Protein AF-K1TG26-F1 (afdb_monomer)

Nearest PDB structures (foldseek):
  6bm6-assembly1_A  TM=6.615E-01  e=9.488E-05  Escherichia coli K-12
  1k7y-assembly1_A  TM=6.451E-01  e=1.709E-04  Escherichia coli
  8sse-assembly1_F  TM=7.273E-01  e=9.997E-04  Thermus thermophilus HB8
  8sse-assembly1_E  TM=7.266E-01  e=1.480E-03  Thermus thermophilus HB8
  8ssd-assembly1_C  TM=7.198E-01  e=1.923E-03  Thermus thermophilus HB8

Radius of gyration: 16.74 Å; Cα contacts (8 Å, |Δi|>4): 208; chains: 1; bounding box: 38×41×44 Å

pLDDT: mean 89.56, std 10.54, range [43.06, 98.19]

Sequence (152 aa):
SAAAHLKNCDRIVLMCATLGQGVDVLLRHLQVSDMASAVIVDSLAGAAIEQVCNRAETEIFEKVHSSSRTWRYSPGYGDLPLDIQFDLLTLLQAQKRIGLTVMNSNMMVPAKSVTAFIGLSEGEVDRSTRGCESCNMKDRCKFRKSGGHCGN

Mean predicted aligned error: 6.37 Å

Foldseek 3Di:
DVCLQQVQFPDKDKDKDAPACVLVVVLVVCVVVPVVVSVVSVVVLLVVQVVVVVVVVVVVPVPDDFPDKEDWDFAPFAPHHLVCVQVSCVVVVVCVPPVWHADPVSQIPVNSMTITMMGGHNDDDDRPDDDLVPGPCNVPDPQVVVVHDDRD

InterPro domains:
  IPR004223 Vitamin B12-dependent methionine synthase, activation domain [PF02965] (10-118)
  IPR037010 Vitamin B12-dependent methionine synthase, activation domain superfamily [SSF56507] (4-119)

Structure (mmCIF, N/CA/C/O backbone):
data_AF-K1TG26-F1
#
_entry.id   AF-K1TG26-F1
#
loop_
_atom_site.group_PDB
_atom_site.id
_atom_site.type_symbol
_atom_site.label_atom_id
_atom_site.label_alt_id
_atom_site.label_comp_id
_atom_site.label_asym_id
_atom_site.label_entity_id
_atom_site.label_seq_id
_atom_site.pdbx_PDB_ins_code
_atom_site.Cartn_x
_atom_site.Cartn_y
_atom_site.Cartn_z
_atom_site.occupancy
_atom_site.B_iso_or_equiv
_atom_site.auth_seq_id
_atom_site.auth_comp_id
_atom_site.auth_asym_id
_atom_site.auth_atom_id
_atom_site.pdbx_PDB_model_num
ATOM 1 N N . SER A 1 1 ? 0.659 12.001 -14.331 1.00 79.00 1 SER A N 1
ATOM 2 C CA . SER A 1 1 ? -0.289 10.923 -14.655 1.00 79.00 1 SER A CA 1
ATOM 3 C C . SER A 1 1 ? 0.345 9.577 -14.368 1.00 79.00 1 SER A C 1
ATOM 5 O O . SER A 1 1 ? 1.571 9.517 -14.326 1.00 79.00 1 SER A O 1
ATOM 7 N N . ALA A 1 2 ? -0.441 8.508 -14.226 1.00 84.62 2 ALA A N 1
ATOM 8 C CA . ALA A 1 2 ? 0.079 7.139 -14.145 1.00 84.62 2 ALA A CA 1
ATOM 9 C C . ALA A 1 2 ? 0.940 6.783 -15.375 1.00 84.62 2 ALA A C 1
ATOM 11 O O . ALA A 1 2 ? 2.010 6.199 -15.237 1.00 84.62 2 ALA A O 1
ATOM 12 N N . ALA A 1 3 ? 0.538 7.234 -16.570 1.00 86.12 3 ALA A N 1
ATOM 13 C CA . ALA A 1 3 ? 1.315 7.049 -17.797 1.00 86.12 3 ALA A CA 1
ATOM 14 C C . ALA A 1 3 ? 2.679 7.766 -17.764 1.00 86.12 3 ALA A C 1
ATOM 16 O O . ALA A 1 3 ? 3.685 7.192 -18.164 1.00 86.12 3 ALA A O 1
ATOM 17 N N . ALA A 1 4 ? 2.734 9.007 -17.262 1.00 86.62 4 ALA A N 1
ATOM 18 C CA . ALA A 1 4 ? 4.002 9.721 -17.097 1.00 86.62 4 ALA A CA 1
ATOM 19 C C . ALA A 1 4 ? 4.884 9.079 -16.016 1.00 86.62 4 ALA A C 1
ATOM 21 O O . ALA A 1 4 ? 6.096 9.021 -16.180 1.00 86.62 4 ALA A O 1
ATOM 22 N N . HIS A 1 5 ? 4.271 8.568 -14.943 1.00 86.81 5 HIS A N 1
ATOM 23 C CA . HIS A 1 5 ? 4.967 7.863 -13.865 1.00 86.81 5 HIS A CA 1
ATOM 24 C C . HIS A 1 5 ? 5.651 6.583 -14.352 1.00 86.81 5 HIS A C 1
ATOM 26 O O . HIS A 1 5 ? 6.747 6.269 -13.911 1.00 86.81 5 HIS A O 1
ATOM 32 N N . LEU A 1 6 ? 5.032 5.871 -15.296 1.00 89.75 6 LEU A N 1
ATOM 33 C CA . LEU A 1 6 ? 5.587 4.663 -15.914 1.00 89.75 6 LEU A CA 1
ATOM 34 C C . LEU A 1 6 ? 6.400 4.943 -17.185 1.00 89.75 6 LEU A C 1
ATOM 36 O O . LEU A 1 6 ? 6.777 4.012 -17.900 1.00 89.75 6 LEU A O 1
ATOM 40 N N . LYS A 1 7 ? 6.691 6.211 -17.493 1.00 90.44 7 LYS A N 1
ATOM 41 C CA . LYS A 1 7 ? 7.509 6.557 -18.655 1.00 90.44 7 LYS A CA 1
ATOM 42 C C . LYS A 1 7 ? 8.894 5.923 -18.505 1.00 90.44 7 LYS A C 1
ATOM 44 O O . LYS A 1 7 ? 9.524 6.035 -17.459 1.00 90.44 7 LYS A O 1
ATOM 49 N N . ASN A 1 8 ? 9.363 5.274 -19.570 1.00 90.31 8 ASN A N 1
ATOM 50 C CA . ASN A 1 8 ? 10.625 4.525 -19.618 1.00 90.31 8 ASN A CA 1
ATOM 51 C C . ASN A 1 8 ? 10.690 3.299 -18.687 1.00 90.31 8 ASN A C 1
ATOM 53 O O . ASN A 1 8 ? 11.771 2.736 -18.524 1.00 90.31 8 ASN A O 1
ATOM 57 N N . CYS A 1 9 ? 9.572 2.867 -18.097 1.00 92.56 9 CYS A N 1
ATOM 58 C CA . CYS A 1 9 ? 9.507 1.600 -17.373 1.00 92.56 9 CYS A CA 1
ATOM 59 C C . CYS A 1 9 ? 9.158 0.459 -18.339 1.00 92.56 9 CYS A C 1
ATOM 61 O O . CYS A 1 9 ? 8.234 0.590 -19.140 1.00 92.56 9 CYS A O 1
ATOM 63 N N . ASP A 1 10 ? 9.877 -0.659 -18.259 1.00 92.56 10 ASP A N 1
ATOM 64 C CA . ASP A 1 10 ? 9.645 -1.864 -19.068 1.00 92.56 10 ASP A CA 1
ATOM 65 C C . ASP A 1 10 ? 8.874 -2.945 -18.298 1.00 92.56 10 ASP A C 1
ATOM 67 O O . ASP A 1 10 ? 8.228 -3.808 -18.895 1.00 92.56 10 ASP A O 1
ATOM 71 N N . ARG A 1 11 ? 8.912 -2.891 -16.962 1.00 94.31 11 ARG A N 1
ATOM 72 C CA . ARG A 1 11 ? 8.210 -3.820 -16.070 1.00 94.31 11 ARG A CA 1
ATOM 73 C C . ARG A 1 11 ? 7.523 -3.071 -14.936 1.00 94.31 11 ARG A C 1
ATOM 75 O O . ARG A 1 11 ? 7.891 -1.948 -14.594 1.00 94.31 11 ARG A O 1
ATOM 82 N N . ILE A 1 12 ? 6.534 -3.717 -14.324 1.00 94.69 12 ILE A N 1
ATOM 83 C CA . ILE A 1 12 ? 5.885 -3.222 -13.109 1.00 94.69 12 ILE A CA 1
ATOM 84 C C . ILE A 1 12 ? 5.851 -4.303 -12.034 1.00 94.69 12 ILE A C 1
ATOM 86 O O . ILE A 1 12 ? 5.656 -5.485 -12.316 1.00 94.69 12 ILE A O 1
ATOM 90 N N . VAL A 1 13 ? 5.994 -3.874 -10.788 1.00 96.00 13 VAL A N 1
ATOM 91 C CA . VAL A 1 13 ? 5.674 -4.660 -9.598 1.00 96.00 13 VAL A CA 1
ATOM 92 C C . VAL A 1 13 ? 4.320 -4.197 -9.099 1.00 96.00 13 VAL A C 1
ATOM 94 O O . VAL A 1 13 ? 4.123 -3.002 -8.896 1.00 96.00 13 VAL A O 1
ATOM 97 N N . LEU A 1 14 ? 3.413 -5.138 -8.856 1.00 96.44 14 LEU A N 1
ATOM 98 C CA . LEU A 1 14 ? 2.168 -4.890 -8.136 1.00 96.44 14 LEU A CA 1
ATOM 99 C C . LEU A 1 14 ? 2.332 -5.322 -6.680 1.00 96.44 14 LEU A C 1
ATOM 101 O O . LEU A 1 14 ? 2.890 -6.384 -6.405 1.00 96.44 14 LEU A O 1
ATOM 105 N N . MET A 1 15 ? 1.815 -4.525 -5.750 1.00 96.50 15 MET A N 1
ATOM 106 C CA . MET A 1 15 ? 1.785 -4.876 -4.336 1.00 96.50 15 MET A CA 1
ATOM 107 C C . MET A 1 15 ? 0.481 -4.445 -3.674 1.00 96.50 15 MET A C 1
ATOM 109 O O . MET A 1 15 ? -0.149 -3.454 -4.049 1.00 96.50 15 MET A O 1
ATOM 113 N N . CYS A 1 16 ? 0.102 -5.186 -2.640 1.00 97.38 16 CYS A N 1
ATOM 114 C CA . CYS A 1 16 ? -0.954 -4.791 -1.727 1.00 97.38 16 CYS A CA 1
ATOM 115 C C . CYS A 1 16 ? -0.608 -5.236 -0.305 1.00 97.38 16 CYS A C 1
ATOM 117 O O . CYS A 1 16 ? 0.103 -6.224 -0.113 1.00 97.38 16 CYS A O 1
ATOM 119 N N . ALA A 1 17 ? -1.086 -4.486 0.679 1.00 97.81 17 ALA A N 1
ATOM 120 C CA . ALA A 1 17 ? -0.853 -4.748 2.090 1.00 97.81 17 ALA A CA 1
ATOM 121 C C . ALA A 1 17 ? -2.084 -4.352 2.906 1.00 97.81 17 ALA A C 1
ATOM 123 O O . ALA A 1 17 ? -2.816 -3.436 2.534 1.00 97.81 17 ALA A O 1
ATOM 124 N N . THR A 1 18 ? -2.290 -5.023 4.035 1.00 98.06 18 THR A N 1
ATOM 125 C CA . THR A 1 18 ? -3.339 -4.694 5.001 1.00 98.06 18 THR A CA 1
ATOM 126 C C . THR A 1 18 ? -2.849 -4.974 6.416 1.00 98.06 18 THR A C 1
ATOM 128 O O . THR A 1 18 ? -2.081 -5.913 6.627 1.00 98.06 18 THR A O 1
ATOM 131 N N . LEU A 1 19 ? -3.303 -4.183 7.391 1.00 97.88 19 LEU A N 1
ATOM 132 C CA . LEU A 1 19 ? -3.131 -4.508 8.813 1.00 97.88 19 LEU A CA 1
ATOM 133 C C . LEU A 1 19 ? -4.151 -5.543 9.314 1.00 97.88 19 LEU A C 1
ATOM 135 O O . LEU A 1 19 ? -4.082 -5.974 10.464 1.00 97.88 19 LEU A O 1
ATOM 139 N N . GLY A 1 20 ? -5.085 -5.959 8.456 1.00 96.75 20 GLY A N 1
ATOM 140 C CA . GLY A 1 20 ? -6.105 -6.938 8.796 1.00 96.75 20 GLY A CA 1
ATOM 141 C C . GLY A 1 20 ? -7.323 -6.326 9.491 1.00 96.75 20 GLY A C 1
ATOM 142 O O . GLY A 1 20 ? -7.316 -5.194 9.973 1.00 96.75 20 GLY A O 1
ATOM 143 N N . GLN A 1 21 ? -8.393 -7.119 9.568 1.00 96.31 21 GLN A N 1
ATOM 144 C CA . GLN A 1 21 ? -9.691 -6.684 10.096 1.00 96.31 21 GLN A CA 1
ATOM 145 C C . GLN A 1 21 ? -9.668 -6.359 11.600 1.00 96.31 21 GLN A C 1
ATOM 147 O O . GLN A 1 21 ? -10.537 -5.643 12.091 1.00 96.31 21 GLN A O 1
ATOM 152 N N . GLY A 1 22 ? -8.668 -6.850 12.341 1.00 97.06 22 GLY A N 1
ATOM 153 C CA . GLY A 1 22 ? -8.532 -6.580 13.775 1.00 97.06 22 GLY A CA 1
ATOM 154 C C . GLY A 1 22 ? -8.413 -5.088 14.098 1.00 97.06 22 GLY A C 1
ATOM 155 O O . GLY A 1 22 ? -8.966 -4.639 15.100 1.00 97.06 22 GLY A O 1
ATOM 156 N N . VAL A 1 23 ? -7.766 -4.307 13.224 1.00 96.81 23 VAL A N 1
ATOM 157 C CA . VAL A 1 23 ? -7.663 -2.849 13.391 1.00 96.81 23 VAL A CA 1
ATOM 158 C C . VAL A 1 23 ? -9.027 -2.179 13.233 1.00 96.81 23 VAL A C 1
ATOM 160 O O . VAL A 1 23 ? -9.385 -1.333 14.048 1.00 96.81 23 VAL A O 1
ATOM 163 N N . ASP A 1 24 ? -9.823 -2.603 12.251 1.00 96.31 24 ASP A N 1
ATOM 164 C CA . ASP A 1 24 ? -11.165 -2.060 12.019 1.00 96.31 24 ASP A CA 1
ATOM 165 C C . ASP A 1 24 ? -12.096 -2.349 13.213 1.00 96.31 24 ASP A C 1
ATOM 167 O O . ASP A 1 24 ? -12.854 -1.480 13.650 1.00 96.31 24 ASP A O 1
ATOM 171 N N . VAL A 1 25 ? -12.010 -3.559 13.783 1.00 97.62 25 VAL A N 1
ATOM 172 C CA . VAL A 1 25 ? -12.769 -3.951 14.984 1.00 97.62 25 VAL A CA 1
ATOM 173 C C . VAL A 1 25 ? -12.363 -3.105 16.192 1.00 97.62 25 VAL A C 1
ATOM 175 O O . VAL A 1 25 ? -13.234 -2.585 16.893 1.00 97.62 25 VAL A O 1
ATOM 178 N N . LEU A 1 26 ? -11.057 -2.932 16.417 1.00 97.69 26 LEU A N 1
ATOM 179 C CA . LEU A 1 26 ? -10.531 -2.105 17.504 1.00 97.69 26 LEU A CA 1
ATOM 180 C C . LEU A 1 26 ? -10.995 -0.650 17.375 1.00 97.69 26 LEU A C 1
ATOM 182 O O . LEU A 1 26 ? -11.490 -0.073 18.342 1.00 97.69 26 LEU A O 1
ATOM 186 N N . LEU A 1 27 ? -10.882 -0.067 16.180 1.00 97.19 27 LEU A N 1
ATOM 187 C CA . LEU A 1 27 ? -11.310 1.306 15.924 1.00 97.19 27 LEU A CA 1
ATOM 188 C C . LEU A 1 27 ? -12.803 1.488 16.170 1.00 97.19 27 LEU A C 1
ATOM 190 O O . LEU A 1 27 ? -13.192 2.451 16.824 1.00 97.19 27 LEU A O 1
ATOM 194 N N . ARG A 1 28 ? -13.638 0.545 15.724 1.00 97.12 28 ARG A N 1
ATOM 195 C CA . ARG A 1 28 ? -15.085 0.604 15.960 1.00 97.12 28 ARG A CA 1
ATOM 196 C C . ARG A 1 28 ? -15.432 0.565 17.447 1.00 97.12 28 ARG A C 1
ATOM 198 O O . ARG A 1 28 ? -16.345 1.267 17.872 1.00 97.12 28 ARG A O 1
ATOM 205 N N . HIS A 1 29 ? -14.719 -0.240 18.233 1.00 98.12 29 HIS A N 1
ATOM 206 C CA . HIS A 1 29 ? -14.892 -0.264 19.684 1.00 98.12 29 HIS A CA 1
ATOM 207 C C . HIS A 1 29 ? -14.502 1.084 20.307 1.00 98.12 29 HIS A C 1
ATOM 209 O O . HIS A 1 29 ? -15.293 1.684 21.034 1.00 98.12 29 HIS A O 1
ATOM 215 N N . LEU A 1 30 ? -13.3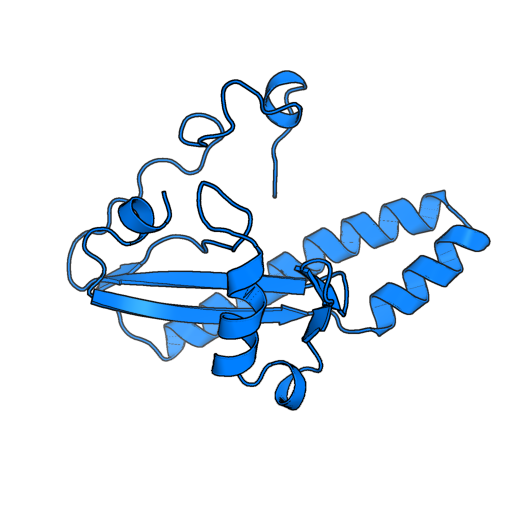12 1.596 19.971 1.00 98.19 30 LEU A N 1
ATOM 216 C CA . LEU A 1 30 ? -12.809 2.864 20.501 1.00 98.19 30 LEU A CA 1
ATOM 217 C C . LEU A 1 30 ? -13.691 4.049 20.108 1.00 98.19 30 LEU A C 1
ATOM 219 O O . LEU A 1 30 ? -13.935 4.913 20.933 1.00 98.19 30 LEU A O 1
ATOM 223 N N . GLN A 1 31 ? -14.252 4.077 18.902 1.00 97.44 31 GLN A N 1
ATOM 224 C CA . GLN A 1 31 ? -15.169 5.144 18.484 1.00 97.44 31 GLN A CA 1
ATOM 225 C C . GLN A 1 31 ? -16.397 5.281 19.395 1.00 97.44 31 GLN A C 1
ATOM 227 O O . GLN A 1 31 ? -16.969 6.365 19.478 1.00 97.44 31 GLN A O 1
ATOM 232 N N . VAL A 1 32 ? -16.806 4.205 20.074 1.00 97.69 32 VAL A N 1
ATOM 233 C CA . VAL A 1 32 ? -17.919 4.230 21.032 1.00 97.69 32 VAL A CA 1
ATOM 234 C C . VAL A 1 32 ? -17.424 4.492 22.454 1.00 97.69 32 VAL A C 1
ATOM 236 O O . VAL A 1 32 ? -18.063 5.244 23.186 1.00 97.69 32 VAL A O 1
ATOM 239 N N . SER A 1 33 ? -16.308 3.880 22.858 1.00 97.62 33 SER A N 1
ATOM 240 C CA . SER A 1 33 ? -15.828 3.940 24.244 1.00 97.62 33 SER A CA 1
ATOM 241 C C . SER A 1 33 ? -14.941 5.151 24.554 1.00 97.62 33 SER A C 1
ATOM 243 O O . SER A 1 33 ? -15.001 5.683 25.656 1.00 97.62 33 SER A O 1
ATOM 245 N N . ASP A 1 34 ? -14.088 5.554 23.611 1.00 97.69 34 ASP A N 1
ATOM 246 C CA . ASP A 1 34 ? -13.116 6.643 23.736 1.00 97.69 34 ASP A CA 1
ATOM 247 C C . ASP A 1 34 ? -12.703 7.174 22.349 1.00 97.69 34 ASP A C 1
ATOM 249 O O . ASP A 1 34 ? -11.793 6.660 21.684 1.00 97.69 34 ASP A O 1
ATOM 253 N N . MET A 1 35 ? -13.360 8.257 21.929 1.00 96.81 35 MET A N 1
ATOM 254 C CA . MET A 1 35 ? -13.104 8.888 20.635 1.00 96.81 35 MET A CA 1
ATOM 255 C C . MET A 1 35 ? -11.671 9.429 20.504 1.00 96.81 35 MET A C 1
ATOM 257 O O . MET A 1 35 ? -11.115 9.412 19.406 1.00 96.81 35 MET A O 1
ATOM 261 N N . ALA A 1 36 ? -11.048 9.891 21.593 1.00 98.12 36 ALA A N 1
ATOM 262 C CA . ALA A 1 36 ? -9.684 10.416 21.535 1.00 98.12 36 ALA A CA 1
ATOM 263 C C . ALA A 1 36 ? -8.693 9.286 21.231 1.00 98.12 36 ALA A C 1
ATOM 265 O O . ALA A 1 36 ? -7.858 9.408 20.331 1.00 98.12 36 ALA A O 1
ATOM 266 N N . SER A 1 37 ? -8.854 8.148 21.906 1.00 97.88 37 SER A N 1
ATOM 267 C CA . SER A 1 37 ? -8.073 6.944 21.624 1.00 97.88 37 SER A CA 1
ATOM 268 C C . SER A 1 37 ? -8.333 6.402 20.218 1.00 97.88 37 SER A C 1
ATOM 270 O O . SER A 1 37 ? -7.386 5.981 19.556 1.00 97.88 37 SER A O 1
ATOM 272 N N . ALA A 1 38 ? -9.570 6.466 19.710 1.00 97.75 38 ALA A N 1
ATOM 273 C CA . ALA A 1 38 ? -9.876 6.072 18.333 1.00 97.75 38 ALA A CA 1
ATOM 274 C C . ALA A 1 38 ? -9.055 6.871 17.308 1.00 97.75 38 ALA A C 1
ATOM 276 O O . ALA A 1 38 ? -8.448 6.284 16.415 1.00 97.75 38 ALA A O 1
ATOM 277 N N . VAL A 1 39 ? -8.976 8.196 17.465 1.00 97.50 39 VAL A N 1
ATOM 278 C CA . VAL A 1 39 ? -8.188 9.071 16.579 1.00 97.50 39 VAL A CA 1
ATOM 279 C C . VAL A 1 39 ? -6.691 8.756 16.661 1.00 97.50 39 VAL A C 1
ATOM 281 O O . VAL A 1 39 ? -6.011 8.682 15.633 1.00 97.50 39 VAL A O 1
ATOM 284 N N . ILE A 1 40 ? -6.171 8.538 17.872 1.00 97.94 40 ILE A N 1
ATOM 285 C CA . ILE A 1 40 ? -4.757 8.199 18.083 1.00 97.94 40 ILE A CA 1
ATOM 286 C C . ILE A 1 40 ? -4.428 6.859 17.415 1.00 97.94 40 ILE A C 1
ATOM 288 O O . ILE A 1 40 ? -3.475 6.772 16.641 1.00 97.94 40 ILE A O 1
ATOM 292 N N . VAL A 1 41 ? -5.232 5.824 17.660 1.00 97.75 41 VAL A N 1
ATOM 293 C CA . VAL A 1 41 ? -5.029 4.488 17.082 1.00 97.75 41 VAL A CA 1
ATOM 294 C C . VAL A 1 41 ? -5.172 4.511 15.564 1.00 97.75 41 VAL A C 1
ATOM 296 O O . VAL A 1 41 ? -4.384 3.865 14.879 1.00 97.75 41 VAL A O 1
ATOM 299 N N . ASP A 1 42 ? -6.109 5.285 15.016 1.00 97.25 42 ASP A N 1
ATOM 300 C CA . ASP A 1 42 ? -6.286 5.407 13.566 1.00 97.25 42 ASP A CA 1
ATOM 301 C C . ASP A 1 42 ? -5.048 6.012 12.886 1.00 97.25 42 ASP A C 1
ATOM 303 O O . ASP A 1 42 ? -4.612 5.549 11.822 1.00 97.25 42 ASP A O 1
ATOM 307 N N . SER A 1 43 ? -4.444 6.999 13.552 1.00 96.12 43 SER A N 1
ATOM 308 C CA . SER A 1 43 ? -3.204 7.650 13.126 1.00 96.12 43 SER A CA 1
ATOM 309 C C . SER A 1 43 ? -2.017 6.684 13.195 1.00 96.12 43 SER A C 1
ATOM 311 O O . SER A 1 43 ? -1.248 6.568 12.239 1.00 96.12 43 SER A O 1
ATOM 313 N N . LEU A 1 44 ? -1.899 5.928 14.292 1.00 97.50 44 LEU A N 1
ATOM 314 C CA . LEU A 1 44 ? -0.870 4.897 14.453 1.00 97.50 44 LEU A CA 1
ATOM 315 C C . LEU A 1 44 ? -1.021 3.775 13.423 1.00 97.50 44 LEU A C 1
ATOM 317 O O . LEU A 1 44 ? -0.026 3.327 12.859 1.00 97.50 44 LEU A O 1
ATOM 321 N N . ALA A 1 45 ? -2.250 3.355 13.123 1.00 97.44 45 ALA A N 1
ATOM 322 C CA . ALA A 1 45 ? -2.524 2.375 12.082 1.00 97.44 45 ALA A CA 1
ATOM 323 C C . ALA A 1 45 ? -2.112 2.893 10.694 1.00 97.44 45 ALA A C 1
ATOM 325 O O . ALA A 1 45 ? -1.561 2.138 9.896 1.00 97.44 45 ALA A O 1
ATOM 326 N N . GLY A 1 46 ? -2.308 4.188 10.421 1.00 95.50 46 GLY A N 1
ATOM 327 C CA . GLY A 1 46 ? -1.784 4.839 9.216 1.00 95.50 46 GLY A CA 1
ATOM 328 C C . GLY A 1 46 ? -0.256 4.764 9.120 1.00 95.50 46 GLY A C 1
ATOM 329 O O . GLY A 1 46 ? 0.286 4.406 8.079 1.00 95.50 46 GLY A O 1
ATOM 330 N N . ALA A 1 47 ? 0.459 5.018 10.216 1.00 96.38 47 ALA A N 1
ATOM 331 C CA . ALA A 1 47 ? 1.916 4.874 10.239 1.00 96.38 47 ALA A CA 1
ATOM 332 C C . ALA A 1 47 ? 2.372 3.406 10.118 1.00 96.38 47 ALA A C 1
ATOM 334 O O . ALA A 1 47 ? 3.370 3.110 9.459 1.00 96.38 47 ALA A O 1
ATOM 335 N N . ALA A 1 48 ? 1.645 2.476 10.736 1.00 97.81 48 ALA A N 1
ATOM 336 C CA . ALA A 1 48 ? 1.987 1.059 10.735 1.00 97.81 48 ALA A CA 1
ATOM 337 C C . ALA A 1 48 ? 1.839 0.424 9.343 1.00 97.81 48 ALA A C 1
ATOM 339 O O . ALA A 1 48 ? 2.715 -0.342 8.937 1.00 97.81 48 ALA A O 1
ATOM 340 N N . ILE A 1 49 ? 0.790 0.759 8.580 1.00 97.44 49 ILE A N 1
ATOM 341 C CA . ILE A 1 49 ? 0.627 0.214 7.222 1.00 97.44 49 ILE A CA 1
ATOM 342 C C . ILE A 1 49 ? 1.752 0.673 6.283 1.00 97.44 49 ILE A C 1
ATOM 344 O O . ILE A 1 49 ? 2.216 -0.114 5.459 1.00 97.44 49 ILE A O 1
ATOM 348 N N . GLU A 1 50 ? 2.276 1.889 6.455 1.00 94.19 50 GLU A N 1
ATOM 349 C CA . GLU A 1 50 ? 3.430 2.360 5.680 1.00 94.19 50 GLU A CA 1
ATOM 350 C C . GLU A 1 50 ? 4.708 1.582 6.001 1.00 94.19 50 GLU A C 1
ATOM 352 O O . GLU A 1 50 ? 5.481 1.259 5.098 1.00 94.19 50 GLU A O 1
ATOM 357 N N . GLN A 1 51 ? 4.923 1.208 7.266 1.00 97.12 51 GLN A N 1
ATOM 358 C CA . GLN A 1 51 ? 6.049 0.346 7.636 1.00 97.12 51 GLN A CA 1
ATOM 359 C C . GLN A 1 51 ? 5.929 -1.040 6.996 1.00 97.12 51 GLN A C 1
ATOM 361 O O . GLN A 1 51 ? 6.927 -1.576 6.512 1.00 97.12 51 GLN A O 1
ATOM 366 N N . VAL A 1 52 ? 4.717 -1.603 6.938 1.00 97.81 52 VAL A N 1
ATOM 367 C CA . VAL A 1 52 ? 4.460 -2.860 6.218 1.00 97.81 52 VAL A CA 1
ATOM 368 C C . VAL A 1 52 ? 4.761 -2.698 4.729 1.00 97.81 52 VAL A C 1
ATOM 370 O O . VAL A 1 52 ? 5.445 -3.543 4.158 1.00 97.81 52 VAL A O 1
ATOM 373 N N . CYS A 1 53 ? 4.330 -1.597 4.107 1.00 97.19 53 CYS A N 1
ATOM 374 C CA . CYS A 1 53 ? 4.616 -1.327 2.697 1.00 97.19 53 CYS A CA 1
ATOM 375 C C . CYS A 1 53 ? 6.118 -1.184 2.427 1.00 97.19 53 CYS A C 1
ATOM 377 O O . CYS A 1 53 ? 6.616 -1.745 1.458 1.00 97.19 53 CYS A O 1
ATOM 379 N N . ASN A 1 54 ? 6.852 -0.485 3.296 1.00 96.62 54 ASN A N 1
ATOM 380 C CA . ASN A 1 54 ? 8.303 -0.337 3.172 1.00 96.62 54 ASN A CA 1
ATOM 381 C C . ASN A 1 54 ? 9.026 -1.681 3.309 1.00 96.62 54 ASN A C 1
ATOM 383 O O . ASN A 1 54 ? 9.942 -1.959 2.542 1.00 96.62 54 ASN A O 1
ATOM 387 N N . ARG A 1 55 ? 8.597 -2.536 4.245 1.00 97.44 55 ARG A N 1
ATOM 388 C CA . ARG A 1 55 ? 9.148 -3.890 4.396 1.00 97.44 55 ARG A CA 1
ATOM 389 C C . ARG A 1 55 ? 8.859 -4.763 3.179 1.00 97.44 55 ARG A C 1
ATOM 391 O O . ARG A 1 55 ? 9.778 -5.387 2.664 1.00 97.44 55 ARG A O 1
ATOM 398 N N . ALA A 1 56 ? 7.618 -4.761 2.696 1.00 96.25 56 ALA A N 1
ATOM 399 C CA . ALA A 1 56 ? 7.236 -5.497 1.495 1.00 96.25 56 ALA A CA 1
ATOM 400 C C . ALA A 1 56 ? 8.038 -5.027 0.272 1.00 96.25 56 ALA A C 1
ATOM 402 O O . ALA A 1 56 ? 8.507 -5.851 -0.505 1.00 96.25 56 ALA A O 1
ATOM 403 N N . GLU A 1 57 ? 8.247 -3.716 0.126 1.00 95.19 57 GLU A N 1
ATOM 404 C CA . GLU A 1 57 ? 9.099 -3.158 -0.923 1.00 95.19 57 GLU A CA 1
ATOM 405 C C . GLU A 1 57 ? 10.533 -3.704 -0.826 1.00 95.19 57 GLU A C 1
ATOM 407 O O . GLU A 1 57 ? 11.063 -4.192 -1.823 1.00 95.19 57 GLU A O 1
ATOM 412 N N . THR A 1 58 ? 11.143 -3.695 0.364 1.00 95.25 58 THR A N 1
ATOM 413 C CA . THR A 1 58 ? 12.474 -4.284 0.586 1.00 95.25 58 THR A CA 1
ATOM 414 C C . THR A 1 58 ? 12.515 -5.759 0.180 1.00 95.25 58 THR A C 1
ATOM 416 O O . THR A 1 58 ? 13.344 -6.134 -0.644 1.00 95.25 58 THR A O 1
ATOM 419 N N . GLU A 1 59 ? 11.582 -6.579 0.671 1.00 96.12 59 GLU A N 1
ATOM 420 C CA . GLU A 1 59 ? 11.529 -8.021 0.379 1.00 96.12 59 GLU A CA 1
ATOM 421 C C . GLU A 1 59 ? 11.312 -8.330 -1.113 1.00 96.12 59 GLU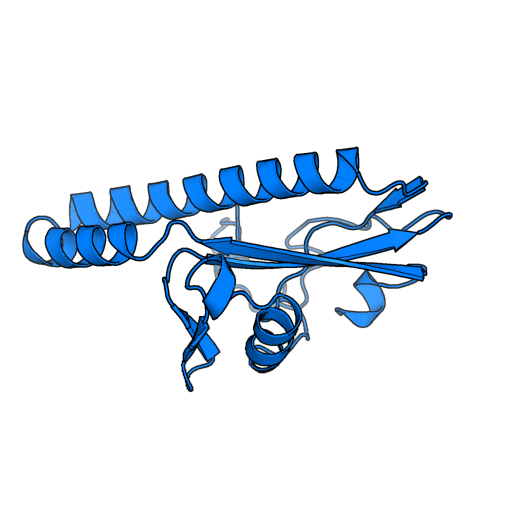 A C 1
ATOM 423 O O . GLU A 1 59 ? 11.811 -9.335 -1.629 1.00 96.12 59 GLU A O 1
ATOM 428 N N . ILE A 1 60 ? 10.555 -7.487 -1.823 1.00 95.12 60 ILE A N 1
ATOM 429 C CA . ILE A 1 60 ? 10.366 -7.609 -3.272 1.00 95.12 60 ILE A CA 1
ATOM 430 C C . ILE A 1 60 ? 11.688 -7.347 -3.991 1.00 95.12 60 ILE A C 1
ATOM 432 O O . ILE A 1 60 ? 12.080 -8.125 -4.860 1.00 95.12 60 ILE A O 1
ATOM 436 N N . PHE A 1 61 ? 12.389 -6.273 -3.634 1.00 94.06 61 PHE A N 1
ATOM 437 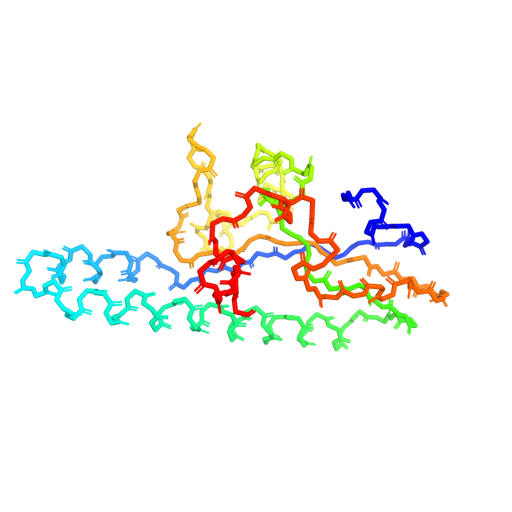C CA . PHE A 1 61 ? 13.604 -5.852 -4.333 1.00 94.06 61 PHE A CA 1
ATOM 438 C C . PHE A 1 61 ? 14.869 -6.608 -3.926 1.00 94.06 61 PHE A C 1
ATOM 440 O O . PHE A 1 61 ? 15.877 -6.514 -4.618 1.00 94.06 61 PHE A O 1
ATOM 447 N N . GLU A 1 62 ? 14.804 -7.430 -2.882 1.00 95.06 62 GLU A N 1
ATOM 448 C CA . GLU A 1 62 ? 15.784 -8.496 -2.650 1.00 95.06 62 GLU A CA 1
ATOM 449 C C . GLU A 1 62 ? 15.693 -9.609 -3.707 1.00 95.06 62 GLU A C 1
ATOM 451 O O . GLU A 1 62 ? 16.678 -10.293 -3.974 1.00 95.06 62 GLU A O 1
ATOM 456 N N . LYS A 1 63 ? 14.515 -9.800 -4.317 1.00 94.06 63 LYS A N 1
ATOM 457 C CA . LYS A 1 63 ? 14.226 -10.898 -5.258 1.00 94.06 63 LYS A CA 1
ATOM 458 C C . LYS A 1 63 ? 14.089 -10.437 -6.707 1.00 94.06 63 LYS A C 1
ATOM 460 O O . LYS A 1 63 ? 14.181 -11.252 -7.621 1.00 94.06 63 LYS A O 1
ATOM 465 N N . VAL A 1 64 ? 13.825 -9.151 -6.919 1.00 92.69 64 VAL A N 1
ATOM 466 C CA . VAL A 1 64 ? 13.607 -8.549 -8.235 1.00 92.69 64 VAL A CA 1
ATOM 467 C C . VAL A 1 64 ? 14.735 -7.571 -8.528 1.00 92.69 64 VAL A C 1
ATOM 469 O O . VAL A 1 64 ? 14.850 -6.532 -7.882 1.00 92.69 64 VAL A O 1
ATOM 472 N N . HIS A 1 65 ? 15.546 -7.889 -9.535 1.00 87.19 65 HIS A N 1
ATOM 473 C CA . HIS A 1 65 ? 16.603 -7.003 -10.009 1.00 87.19 65 HIS A CA 1
ATOM 474 C C . HIS A 1 65 ? 16.055 -5.949 -10.984 1.00 87.19 65 HIS A C 1
ATOM 476 O O . HIS A 1 65 ? 15.277 -6.252 -11.894 1.00 87.19 65 HIS A O 1
ATOM 482 N N . SER A 1 66 ? 16.488 -4.705 -10.790 1.00 87.50 66 SER A N 1
ATOM 483 C CA . SER A 1 66 ? 16.252 -3.584 -11.701 1.00 87.50 66 SER A CA 1
ATOM 484 C C . SER A 1 66 ? 17.328 -2.526 -11.491 1.00 87.50 66 SER A C 1
ATOM 486 O O . SER A 1 66 ? 17.641 -2.207 -10.340 1.00 87.50 66 SER A O 1
ATOM 488 N N . SER A 1 67 ? 17.833 -1.939 -12.573 1.00 86.50 67 SER A N 1
ATOM 489 C CA . SER A 1 67 ? 18.797 -0.834 -12.500 1.00 86.50 67 SER A CA 1
ATOM 490 C C . SER A 1 67 ? 18.186 0.421 -11.867 1.00 86.50 67 SER A C 1
ATOM 492 O O . SER A 1 67 ? 18.848 1.140 -11.116 1.00 86.50 67 SER A O 1
ATOM 494 N N . SER A 1 68 ? 16.894 0.668 -12.103 1.00 89.81 68 SER A N 1
ATOM 495 C CA . SER A 1 68 ? 16.166 1.757 -11.462 1.00 89.81 68 SER A CA 1
ATOM 496 C C . SER A 1 68 ? 14.683 1.437 -11.240 1.00 89.81 68 SER A C 1
ATOM 498 O O . SER A 1 68 ? 14.112 0.530 -11.851 1.00 89.81 68 SER A O 1
ATOM 500 N N . ARG A 1 69 ? 14.060 2.178 -10.313 1.00 91.56 69 ARG A N 1
ATOM 501 C CA . ARG A 1 69 ? 12.642 2.039 -9.960 1.00 91.56 69 ARG A CA 1
ATOM 502 C C . ARG A 1 69 ? 11.995 3.372 -9.609 1.00 91.56 69 ARG A C 1
ATOM 504 O O . ARG A 1 69 ? 12.661 4.273 -9.085 1.00 91.56 69 ARG A O 1
ATOM 511 N N . THR A 1 70 ? 10.696 3.472 -9.864 1.00 91.38 70 THR A N 1
ATOM 512 C CA . THR A 1 70 ? 9.863 4.605 -9.449 1.00 91.38 70 THR A CA 1
ATOM 513 C C . THR A 1 70 ? 9.500 4.507 -7.962 1.00 91.38 70 THR A C 1
ATOM 515 O O . THR A 1 70 ? 9.794 3.523 -7.287 1.00 91.38 70 THR A O 1
ATOM 518 N N . TRP A 1 71 ? 8.794 5.510 -7.439 1.00 88.69 71 TRP A N 1
ATOM 519 C CA . TRP A 1 71 ? 8.083 5.392 -6.162 1.00 88.69 71 TRP A CA 1
ATOM 520 C C . TRP A 1 71 ? 6.753 4.620 -6.329 1.00 88.69 71 TRP A C 1
ATOM 522 O O . TRP A 1 71 ? 6.304 4.397 -7.458 1.00 88.69 71 TRP A O 1
ATOM 532 N N . ARG A 1 72 ? 6.143 4.202 -5.207 1.00 91.69 72 ARG A N 1
ATOM 533 C CA . ARG A 1 72 ? 4.838 3.513 -5.152 1.00 91.69 72 ARG A CA 1
ATOM 534 C C . ARG A 1 72 ? 3.702 4.415 -5.628 1.00 91.69 72 ARG A C 1
ATOM 536 O O . ARG A 1 72 ? 3.392 5.391 -4.955 1.00 91.69 72 ARG A O 1
ATOM 543 N N . TYR A 1 73 ? 3.049 4.063 -6.727 1.00 90.69 73 TYR A N 1
ATOM 544 C CA . TYR A 1 73 ? 1.879 4.778 -7.230 1.00 90.69 73 TYR A CA 1
ATOM 545 C C . TYR A 1 73 ? 0.609 3.981 -6.950 1.00 90.69 73 TYR A C 1
ATOM 547 O O . TYR A 1 73 ? 0.544 2.790 -7.250 1.00 90.69 73 TYR A O 1
ATOM 555 N N . SER A 1 74 ? -0.403 4.633 -6.386 1.00 90.62 74 SER A N 1
ATOM 556 C CA . SER A 1 74 ? -1.644 3.988 -5.949 1.00 90.62 74 SER A CA 1
ATOM 557 C C . SER A 1 74 ? -2.855 4.523 -6.715 1.00 90.62 74 SER A C 1
ATOM 559 O O . SER A 1 74 ? -2.893 5.715 -7.033 1.00 90.62 74 SER A O 1
ATOM 561 N N . PRO A 1 75 ? -3.871 3.688 -6.993 1.00 90.00 75 PRO A N 1
ATOM 562 C CA . PRO A 1 75 ? -5.164 4.159 -7.490 1.00 90.00 75 PRO A CA 1
ATOM 563 C C . PRO A 1 75 ? -5.775 5.250 -6.607 1.00 90.00 75 PRO A C 1
ATOM 565 O O . PRO A 1 75 ? -5.626 5.228 -5.386 1.00 90.00 75 PRO A O 1
ATOM 568 N N . GLY A 1 76 ? -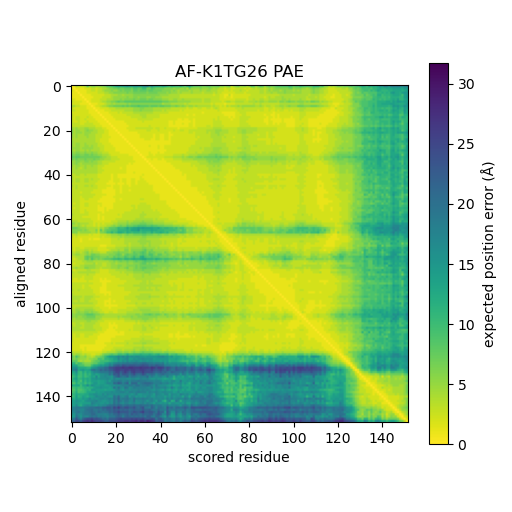6.457 6.216 -7.226 1.00 83.25 76 GLY A N 1
ATOM 569 C CA . GLY A 1 76 ? -6.991 7.395 -6.536 1.00 83.25 76 GLY A CA 1
ATOM 570 C C . GLY A 1 76 ? -6.011 8.561 -6.410 1.00 83.25 76 GLY A C 1
ATOM 571 O O . GLY A 1 76 ? -6.432 9.668 -6.073 1.00 83.25 76 GLY A O 1
ATOM 572 N N . TYR A 1 77 ? -4.730 8.353 -6.730 1.00 77.44 77 TYR A N 1
ATOM 573 C CA . TYR A 1 77 ? -3.768 9.435 -6.913 1.00 77.44 77 TYR A CA 1
ATOM 574 C C . TYR A 1 77 ? -3.676 9.847 -8.382 1.00 77.44 77 TYR A C 1
ATOM 576 O O . TYR A 1 77 ? -3.706 9.023 -9.296 1.00 77.44 77 TYR A O 1
ATOM 584 N N . GLY A 1 78 ? -3.505 11.150 -8.609 1.00 78.69 78 GLY A N 1
ATOM 585 C CA . GLY A 1 78 ? -3.323 11.682 -9.950 1.00 78.69 78 GLY A CA 1
ATOM 586 C C . GLY A 1 78 ? -4.565 11.520 -10.822 1.00 78.69 78 GLY A C 1
ATOM 587 O O . GLY A 1 78 ? -5.631 12.035 -10.492 1.00 78.69 78 GLY A O 1
ATOM 588 N N . ASP A 1 79 ? -4.385 10.870 -11.966 1.00 81.81 79 ASP A N 1
ATOM 589 C CA . ASP A 1 79 ? -5.419 10.561 -12.957 1.00 81.81 79 ASP A CA 1
ATOM 590 C C . ASP A 1 79 ? -5.788 9.071 -12.982 1.00 81.81 79 ASP A C 1
ATOM 592 O O . ASP A 1 79 ? -6.540 8.648 -13.856 1.00 81.81 79 ASP A O 1
ATOM 596 N N . LEU A 1 80 ? -5.266 8.274 -12.042 1.00 84.19 80 LEU A N 1
ATOM 597 C CA . LEU A 1 80 ? -5.559 6.850 -11.983 1.00 84.19 80 LEU A CA 1
ATOM 598 C C . LEU A 1 80 ? -6.897 6.612 -11.268 1.00 84.19 80 LEU A C 1
ATOM 600 O O . LEU A 1 80 ? -7.000 6.923 -10.073 1.00 84.19 80 LEU A O 1
ATOM 604 N N . PRO A 1 81 ? -7.917 6.063 -11.951 1.00 87.31 81 PRO A N 1
ATOM 605 C CA . PRO A 1 81 ? -9.226 5.901 -11.343 1.00 87.31 81 PRO A CA 1
ATOM 606 C C . PRO A 1 81 ? -9.214 4.814 -10.257 1.00 87.31 81 PRO A C 1
ATOM 608 O O . PRO A 1 81 ? -8.372 3.920 -10.245 1.00 87.31 81 PRO A O 1
ATOM 611 N N . LEU A 1 82 ? -10.122 4.939 -9.285 1.00 87.75 82 LEU A N 1
ATOM 612 C CA . LEU A 1 82 ? -10.176 4.061 -8.107 1.00 87.75 82 LEU A CA 1
ATOM 613 C C . LEU A 1 82 ? -10.701 2.651 -8.416 1.00 87.75 82 LEU A C 1
ATOM 615 O O . LEU A 1 82 ? -10.432 1.738 -7.637 1.00 87.75 82 LEU A O 1
ATOM 619 N N . ASP A 1 83 ? -11.448 2.488 -9.507 1.00 89.31 83 ASP A N 1
ATOM 620 C CA . ASP A 1 83 ? -12.066 1.227 -9.941 1.00 89.31 83 ASP A CA 1
ATOM 621 C C . ASP A 1 83 ? -11.031 0.149 -10.302 1.00 89.31 83 ASP A C 1
ATOM 623 O O . ASP A 1 83 ? -11.233 -1.026 -9.995 1.00 89.31 83 ASP A O 1
ATOM 627 N N . ILE A 1 84 ? -9.865 0.552 -10.818 1.00 91.62 84 ILE A N 1
ATOM 628 C CA . ILE A 1 84 ? -8.763 -0.354 -11.162 1.00 91.62 84 ILE A CA 1
ATOM 629 C C . ILE A 1 84 ? -8.242 -1.148 -9.954 1.00 91.62 84 ILE A C 1
ATOM 631 O O . ILE A 1 84 ? -7.592 -2.178 -10.123 1.00 91.62 84 ILE A O 1
ATOM 635 N N . GLN A 1 85 ? -8.523 -0.713 -8.717 1.00 92.81 85 GLN A N 1
ATOM 636 C CA . GLN A 1 85 ? -8.140 -1.469 -7.519 1.00 92.81 85 GLN A CA 1
ATOM 637 C C . GLN A 1 85 ? -8.700 -2.890 -7.528 1.00 92.81 85 GLN A C 1
ATOM 639 O O . GLN A 1 85 ? -8.013 -3.802 -7.069 1.00 92.81 85 GLN A O 1
ATOM 644 N N . PHE A 1 86 ? -9.916 -3.089 -8.044 1.00 93.50 86 PHE A N 1
ATOM 645 C CA . PHE A 1 86 ? -10.516 -4.418 -8.117 1.00 93.50 86 PHE A CA 1
ATOM 646 C C . PHE A 1 86 ? -9.672 -5.361 -8.984 1.00 93.50 86 PHE A C 1
ATOM 648 O O . PHE A 1 86 ? -9.346 -6.474 -8.560 1.00 93.50 86 PHE A O 1
ATOM 655 N N . ASP A 1 87 ? -9.242 -4.888 -10.153 1.00 94.19 87 ASP A N 1
ATOM 656 C CA . ASP A 1 87 ? -8.408 -5.662 -11.072 1.00 94.19 87 ASP A CA 1
ATOM 657 C C . ASP A 1 87 ? -7.030 -5.945 -10.467 1.00 94.19 87 ASP A C 1
ATOM 659 O O . ASP A 1 87 ? -6.558 -7.083 -10.501 1.00 94.19 87 ASP A O 1
ATOM 663 N N . LEU A 1 88 ? -6.407 -4.949 -9.823 1.00 95.06 88 LEU A N 1
ATOM 664 C CA . LEU A 1 88 ? -5.114 -5.123 -9.151 1.00 95.06 88 LEU A CA 1
ATOM 665 C C . LEU A 1 88 ? -5.175 -6.183 -8.042 1.00 95.06 88 LEU A C 1
ATOM 667 O O . LEU A 1 88 ? -4.314 -7.063 -7.972 1.00 95.06 88 LEU A O 1
ATOM 671 N N . LEU A 1 89 ? -6.194 -6.128 -7.181 1.00 96.75 89 LEU A N 1
ATOM 672 C CA . LEU A 1 89 ? -6.369 -7.107 -6.106 1.00 96.75 89 LEU A CA 1
ATOM 673 C C . LEU A 1 89 ? -6.700 -8.502 -6.644 1.00 96.75 89 LEU A C 1
ATOM 675 O O . LEU A 1 89 ? -6.255 -9.499 -6.069 1.00 96.75 89 LEU A O 1
ATOM 679 N N . THR A 1 90 ? -7.434 -8.578 -7.754 1.00 96.19 90 THR A N 1
ATOM 680 C CA . THR A 1 90 ? -7.745 -9.838 -8.434 1.00 96.19 90 THR A CA 1
ATOM 681 C C . THR A 1 90 ? -6.480 -10.482 -8.998 1.00 96.19 90 THR A C 1
ATOM 683 O O . THR A 1 90 ? -6.226 -11.657 -8.725 1.00 96.19 90 THR A O 1
ATOM 686 N N . LEU A 1 91 ? -5.635 -9.711 -9.695 1.00 96.75 91 LEU A N 1
ATOM 687 C CA . LEU A 1 91 ? -4.340 -10.173 -10.212 1.00 96.75 91 LEU A CA 1
ATOM 688 C C . LEU A 1 91 ? -3.419 -10.680 -9.093 1.00 96.75 91 LEU A C 1
ATOM 690 O O . LEU A 1 91 ? -2.757 -11.706 -9.243 1.00 96.75 91 LEU A O 1
ATOM 694 N N . LEU A 1 92 ? -3.414 -9.997 -7.946 1.00 96.81 92 LEU A N 1
ATOM 695 C CA . LEU A 1 92 ? -2.637 -10.388 -6.766 1.00 96.81 92 LEU A CA 1
ATOM 696 C C . LEU A 1 92 ? -3.259 -11.549 -5.971 1.00 96.81 92 LEU A C 1
ATOM 698 O O . LEU A 1 92 ? -2.635 -12.061 -5.039 1.00 96.81 92 LEU A O 1
ATOM 702 N N . GLN A 1 93 ? -4.482 -11.972 -6.310 1.00 97.62 93 GLN A N 1
ATOM 703 C CA . GLN A 1 93 ? -5.288 -12.909 -5.520 1.00 97.62 93 GLN A CA 1
ATOM 704 C C . GLN A 1 93 ? -5.399 -12.480 -4.045 1.00 97.62 93 GLN A C 1
ATOM 706 O O . GLN A 1 93 ? -5.364 -13.313 -3.131 1.00 97.62 93 GLN A O 1
ATOM 711 N N . ALA A 1 94 ? -5.499 -11.172 -3.805 1.00 97.62 94 ALA A N 1
ATOM 712 C CA . ALA A 1 94 ? -5.335 -10.569 -2.487 1.00 97.62 94 ALA A CA 1
ATOM 713 C C . ALA A 1 94 ? -6.379 -11.064 -1.477 1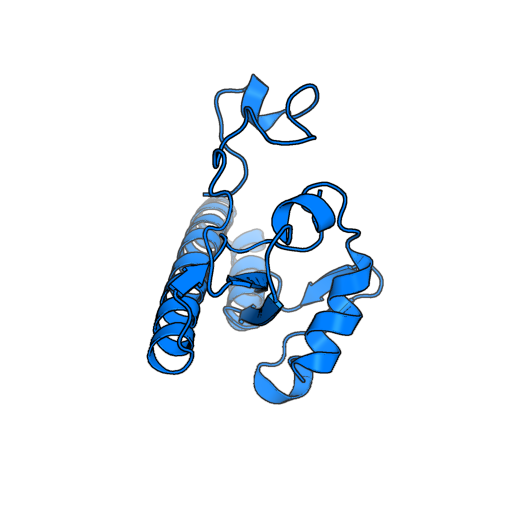.00 97.62 94 ALA A C 1
ATOM 715 O O . ALA A 1 94 ? -6.031 -11.377 -0.338 1.00 97.62 94 ALA A O 1
ATOM 716 N N . GLN A 1 95 ? -7.631 -11.250 -1.909 1.00 97.00 95 GLN A N 1
ATOM 717 C CA . GLN A 1 95 ? -8.691 -11.764 -1.041 1.00 97.00 95 GLN A CA 1
ATOM 718 C C . GLN A 1 95 ? -8.350 -13.161 -0.508 1.00 97.00 95 GLN A C 1
ATOM 720 O O . GLN A 1 95 ? -8.533 -13.437 0.673 1.00 97.00 95 GLN A O 1
ATOM 725 N N . LYS A 1 96 ? -7.797 -14.035 -1.358 1.00 97.44 96 LYS A N 1
ATOM 726 C CA . LYS A 1 96 ? -7.420 -15.402 -0.977 1.00 97.44 96 LYS A CA 1
ATOM 727 C C . LYS A 1 96 ? -6.161 -15.438 -0.109 1.00 97.44 96 LYS A C 1
ATOM 729 O O . LYS A 1 96 ? -6.061 -16.285 0.770 1.00 97.44 96 LYS A O 1
ATOM 734 N N . ARG A 1 97 ? -5.182 -14.572 -0.391 1.00 97.31 97 ARG A N 1
ATOM 735 C CA . ARG A 1 97 ? -3.863 -14.606 0.264 1.00 97.31 97 ARG A CA 1
ATOM 736 C C . ARG A 1 97 ? -3.828 -13.856 1.590 1.00 97.31 97 ARG A C 1
ATOM 738 O O . ARG A 1 97 ? -3.194 -14.332 2.524 1.00 97.31 97 ARG A O 1
ATOM 745 N N . ILE A 1 98 ? -4.472 -12.693 1.655 1.00 96.56 98 ILE A N 1
ATOM 746 C CA . ILE A 1 98 ? -4.384 -11.768 2.796 1.00 96.56 98 ILE A CA 1
ATOM 747 C C . ILE A 1 98 ? -5.748 -11.225 3.250 1.00 96.56 98 ILE A C 1
ATOM 749 O O . ILE A 1 98 ? -5.799 -10.367 4.124 1.00 96.56 98 ILE A O 1
ATOM 753 N N . GLY A 1 99 ? -6.856 -11.690 2.663 1.00 96.38 99 GLY A N 1
ATOM 754 C CA . GLY A 1 99 ? -8.203 -11.247 3.039 1.00 96.38 99 GLY A CA 1
ATOM 755 C C . GLY A 1 99 ? -8.563 -9.827 2.593 1.00 96.38 99 GLY A C 1
ATOM 756 O O . GLY A 1 99 ? -9.566 -9.295 3.056 1.00 96.38 99 GLY A O 1
ATOM 757 N N . LEU A 1 100 ? -7.772 -9.210 1.708 1.00 97.81 100 LEU A N 1
ATOM 758 C CA . LEU A 1 100 ? -8.002 -7.852 1.211 1.00 97.81 100 LEU A CA 1
ATOM 759 C C . LEU A 1 100 ? -8.872 -7.867 -0.050 1.00 97.81 100 LEU A C 1
ATOM 761 O O . LEU A 1 100 ? -8.544 -8.536 -1.029 1.00 97.81 100 LEU A O 1
ATOM 765 N N . THR A 1 101 ? -9.957 -7.097 -0.039 1.00 96.06 101 THR A N 1
ATOM 766 C CA . THR A 1 101 ? -10.859 -6.916 -1.184 1.00 96.06 101 THR A CA 1
ATOM 767 C C . THR A 1 101 ? -11.329 -5.464 -1.297 1.00 96.06 101 THR A C 1
ATOM 769 O O . THR A 1 101 ? -10.986 -4.625 -0.465 1.00 96.06 101 THR A O 1
ATOM 772 N N . VAL A 1 102 ? -12.113 -5.159 -2.329 1.00 95.56 102 VAL A N 1
ATOM 773 C CA . VAL A 1 102 ? -12.725 -3.850 -2.577 1.00 95.56 102 VAL A CA 1
ATOM 774 C C . VAL A 1 102 ? -14.245 -3.993 -2.562 1.00 95.56 102 VAL A C 1
ATOM 776 O O . VAL A 1 102 ? -14.800 -4.936 -3.121 1.00 95.56 102 VAL A O 1
ATOM 779 N N . MET A 1 103 ? -14.925 -3.062 -1.897 1.00 93.50 103 MET A N 1
ATOM 780 C CA . MET A 1 103 ? -16.383 -2.941 -1.939 1.00 93.50 103 MET A CA 1
ATOM 781 C C . MET A 1 103 ? -16.842 -2.260 -3.232 1.00 93.50 103 MET A C 1
ATOM 783 O O . MET A 1 103 ? -16.076 -1.547 -3.870 1.00 93.50 103 MET A O 1
ATOM 787 N N . ASN A 1 104 ? -18.138 -2.344 -3.547 1.00 89.38 104 ASN A N 1
ATOM 788 C CA . ASN A 1 104 ? -18.746 -1.627 -4.682 1.00 89.38 104 ASN A CA 1
ATOM 789 C C . ASN A 1 104 ? -18.544 -0.095 -4.633 1.00 89.38 104 ASN A C 1
ATOM 791 O O . ASN A 1 104 ? -18.726 0.585 -5.635 1.00 89.38 104 ASN A O 1
ATOM 795 N N . SER A 1 105 ? -18.184 0.457 -3.469 1.00 89.25 105 SER A N 1
ATOM 796 C CA . SER A 1 105 ? -17.816 1.865 -3.281 1.00 89.25 105 SER A CA 1
ATOM 797 C C . SER A 1 105 ? -16.353 2.187 -3.623 1.00 89.25 105 SER A C 1
ATOM 799 O O . SER A 1 105 ? -15.909 3.302 -3.364 1.00 89.25 105 SER A O 1
ATOM 801 N N . ASN A 1 106 ? -15.588 1.230 -4.158 1.00 88.75 106 ASN A N 1
ATOM 802 C CA . ASN A 1 106 ? -14.139 1.300 -4.390 1.00 88.75 106 ASN A CA 1
ATOM 803 C C . ASN A 1 106 ? -13.281 1.473 -3.122 1.00 88.75 106 ASN A C 1
ATOM 805 O O . ASN A 1 106 ? -12.089 1.772 -3.200 1.00 88.75 106 ASN A O 1
ATOM 809 N N . MET A 1 107 ? -13.876 1.260 -1.947 1.00 92.56 107 MET A N 1
ATOM 810 C CA . MET A 1 107 ? -13.167 1.254 -0.670 1.00 92.56 107 MET A CA 1
ATOM 811 C C . MET A 1 107 ? -12.619 -0.140 -0.378 1.00 92.56 107 MET A C 1
ATOM 813 O O . MET A 1 107 ? -13.342 -1.133 -0.489 1.00 92.56 107 MET A O 1
ATOM 817 N N . MET A 1 108 ? -11.357 -0.204 0.036 1.00 95.56 108 MET A N 1
ATOM 818 C CA . MET A 1 108 ? -10.733 -1.447 0.477 1.00 95.56 108 MET A CA 1
ATOM 819 C C . MET A 1 108 ? -11.285 -1.911 1.826 1.00 95.56 108 MET A C 1
ATOM 821 O O . MET A 1 108 ? -11.574 -1.103 2.710 1.00 95.56 108 MET A O 1
ATOM 825 N N . VAL A 1 109 ? -11.395 -3.228 1.981 1.00 95.75 109 VAL A N 1
ATOM 826 C CA . VAL 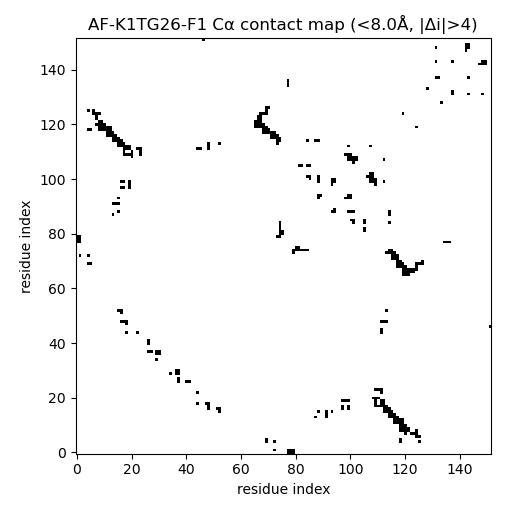A 1 109 ? -11.719 -3.900 3.240 1.00 95.75 109 VAL A CA 1
ATOM 827 C C . VAL A 1 109 ? -10.712 -5.030 3.438 1.00 95.75 109 VAL A C 1
ATOM 829 O O . VAL A 1 109 ? -10.653 -5.921 2.583 1.00 95.75 109 VAL A O 1
ATOM 832 N N . PRO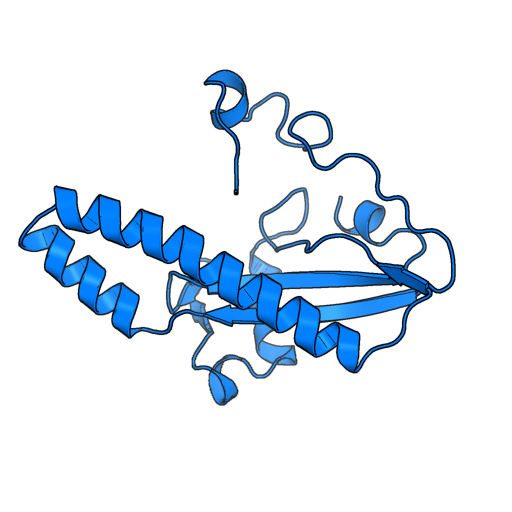 A 1 110 ? -9.922 -5.023 4.531 1.00 97.25 110 PRO A N 1
ATOM 833 C CA . PRO A 1 110 ? -9.919 -4.067 5.658 1.00 97.25 110 PRO A CA 1
ATOM 834 C C . PRO A 1 110 ? -9.534 -2.622 5.291 1.00 97.25 110 PRO A C 1
ATOM 836 O O . PRO A 1 110 ? -8.880 -2.398 4.271 1.00 97.25 110 PRO A O 1
ATOM 839 N N . ALA A 1 111 ? -9.916 -1.643 6.118 1.00 94.69 111 ALA A N 1
ATOM 840 C CA . ALA A 1 111 ? -9.790 -0.220 5.773 1.00 94.69 111 ALA A CA 1
ATOM 841 C C . ALA A 1 111 ? -8.341 0.299 5.805 1.00 94.69 111 ALA A C 1
ATOM 843 O O . ALA A 1 111 ? -7.961 1.151 4.999 1.00 94.69 111 ALA A O 1
ATOM 844 N N . LYS A 1 112 ? -7.503 -0.218 6.713 1.00 96.12 112 LYS A N 1
ATOM 845 C CA . LYS A 1 112 ? -6.074 0.135 6.798 1.00 96.12 112 LYS A CA 1
ATOM 846 C C . LYS A 1 112 ? -5.249 -0.730 5.855 1.00 96.12 112 LYS A C 1
ATOM 848 O O . LYS A 1 112 ? -4.578 -1.679 6.268 1.00 96.12 112 LYS A O 1
ATOM 853 N N . SER A 1 113 ? -5.347 -0.382 4.576 1.00 97.00 113 SER A N 1
ATOM 854 C CA . SER A 1 113 ? -4.762 -1.128 3.468 1.00 97.00 113 SER A CA 1
ATOM 855 C C . SER A 1 113 ? -4.190 -0.202 2.401 1.00 97.00 113 SER A C 1
ATOM 857 O O . SER A 1 113 ? -4.608 0.946 2.267 1.00 97.00 113 SER A O 1
ATOM 859 N N . VAL A 1 114 ? -3.243 -0.722 1.627 1.00 96.06 114 VAL A N 1
ATOM 860 C CA . VAL A 1 114 ? -2.607 -0.032 0.502 1.00 96.06 114 VAL A CA 1
ATOM 861 C C . VAL A 1 114 ? -2.592 -0.967 -0.700 1.00 96.06 114 VAL A C 1
ATOM 863 O O . VAL A 1 114 ? -2.283 -2.151 -0.571 1.00 96.06 114 VAL A O 1
ATOM 866 N N . THR A 1 115 ? -2.883 -0.422 -1.878 1.00 95.69 115 THR A N 1
ATOM 867 C CA . THR A 1 115 ? -2.604 -1.036 -3.182 1.00 95.69 115 THR A CA 1
ATOM 868 C C . THR A 1 115 ? -1.697 -0.102 -3.958 1.00 95.69 115 THR A C 1
ATOM 870 O O . THR A 1 115 ? -1.933 1.104 -3.988 1.00 95.69 115 THR A O 1
ATOM 873 N N . ALA A 1 116 ? -0.634 -0.622 -4.557 1.00 94.69 116 ALA A N 1
ATOM 874 C CA . ALA A 1 116 ? 0.300 0.197 -5.314 1.00 94.69 116 ALA A CA 1
ATOM 875 C C . ALA A 1 116 ? 0.988 -0.599 -6.418 1.00 94.69 116 ALA A C 1
ATOM 877 O O . ALA A 1 116 ? 1.078 -1.827 -6.365 1.00 94.69 116 ALA A O 1
ATOM 878 N N . PHE A 1 117 ? 1.535 0.125 -7.385 1.00 94.12 117 PHE A N 1
ATOM 879 C CA . PHE A 1 117 ? 2.491 -0.407 -8.338 1.00 94.12 117 PHE A CA 1
ATOM 880 C C . PHE A 1 117 ? 3.767 0.427 -8.372 1.00 94.12 117 PHE A C 1
ATOM 882 O O . PHE A 1 117 ? 3.786 1.611 -8.025 1.00 94.12 117 PHE A O 1
ATOM 889 N N . ILE A 1 118 ? 4.849 -0.221 -8.784 1.00 94.44 118 ILE A N 1
ATOM 890 C CA . ILE A 1 118 ? 6.178 0.368 -8.912 1.00 94.44 118 ILE A CA 1
ATOM 891 C C . ILE A 1 118 ? 6.682 0.044 -10.314 1.00 94.44 118 ILE A C 1
ATOM 893 O O . ILE A 1 118 ? 6.734 -1.126 -10.691 1.00 94.44 118 ILE A O 1
ATOM 897 N N . GLY A 1 119 ? 7.033 1.070 -11.085 1.00 94.50 119 GLY A N 1
ATOM 898 C CA . GLY A 1 119 ? 7.667 0.914 -12.387 1.00 94.50 119 GLY A CA 1
ATOM 899 C C . GLY A 1 119 ? 9.144 0.572 -12.234 1.00 94.50 119 GLY A C 1
ATOM 900 O O . GLY A 1 119 ? 9.828 1.131 -11.373 1.00 94.50 119 GLY A O 1
ATOM 901 N N . LEU A 1 120 ? 9.621 -0.352 -13.060 1.00 94.75 120 LEU A N 1
ATOM 902 C CA . LEU A 1 120 ? 11.012 -0.781 -13.145 1.00 94.75 120 LEU A CA 1
ATOM 903 C C . LEU A 1 120 ? 11.569 -0.428 -14.518 1.00 94.75 120 LEU A C 1
ATOM 905 O O . LEU A 1 120 ? 10.833 -0.469 -15.502 1.00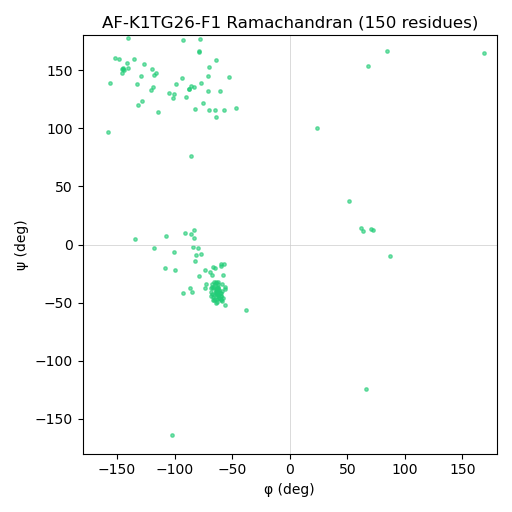 94.75 120 LEU A O 1
ATOM 909 N N . SER A 1 121 ? 12.860 -0.112 -14.569 1.00 92.75 121 SER A N 1
ATOM 910 C CA . SER A 1 121 ? 13.590 0.105 -15.816 1.00 92.75 121 SER A CA 1
ATOM 911 C C . SER A 1 121 ? 15.026 -0.395 -15.705 1.00 92.75 121 SER A C 1
ATOM 913 O O . SER A 1 121 ? 15.631 -0.367 -14.627 1.00 92.75 121 SER A O 1
ATOM 915 N N . GLU A 1 122 ? 15.595 -0.796 -16.840 1.00 88.06 122 GLU A N 1
ATOM 916 C CA . GLU A 1 122 ? 17.043 -0.986 -16.989 1.00 88.06 122 GLU A CA 1
ATOM 917 C C . GLU A 1 122 ? 17.794 0.325 -17.276 1.00 88.06 122 GLU A C 1
ATOM 919 O O . GLU A 1 122 ? 19.015 0.377 -17.154 1.00 88.06 122 GLU A O 1
ATOM 924 N N . GLY A 1 123 ? 17.078 1.392 -17.640 1.00 83.75 123 GLY A N 1
ATOM 925 C CA . GLY A 1 123 ? 17.636 2.726 -17.854 1.00 83.75 123 GLY A CA 1
ATOM 926 C C . GLY A 1 123 ? 17.377 3.671 -16.683 1.00 83.75 123 GLY A C 1
ATOM 927 O O . GLY A 1 123 ? 16.996 3.258 -15.586 1.00 83.75 123 GLY A O 1
ATOM 928 N N . GLU A 1 124 ? 17.552 4.970 -16.920 1.00 79.44 124 GLU A N 1
ATOM 929 C CA . GLU A 1 124 ? 17.148 6.001 -15.965 1.00 79.44 124 GLU A CA 1
ATOM 930 C C . GLU A 1 124 ? 15.625 6.191 -15.984 1.00 79.44 124 GLU A C 1
ATOM 932 O O . GLU A 1 124 ? 15.027 6.541 -17.006 1.00 79.44 124 GLU A O 1
ATOM 937 N N . VAL A 1 125 ? 14.993 5.994 -14.828 1.00 81.44 125 VAL A N 1
ATOM 938 C CA . VAL A 1 125 ? 13.641 6.501 -14.573 1.00 81.44 125 VAL A CA 1
ATOM 939 C C . VAL A 1 125 ? 13.714 7.930 -14.072 1.00 81.44 125 VAL A C 1
ATOM 941 O O . VAL A 1 125 ? 14.518 8.263 -13.196 1.00 81.44 125 VAL A O 1
ATOM 944 N N . ASP A 1 126 ? 12.826 8.765 -14.604 1.00 69.38 126 ASP A N 1
ATOM 945 C CA . ASP A 1 126 ? 12.634 10.106 -14.085 1.00 69.38 126 ASP A CA 1
ATOM 946 C C . ASP A 1 126 ? 12.096 10.009 -12.651 1.00 69.38 126 ASP A C 1
ATOM 948 O O . ASP A 1 126 ? 10.966 9.590 -12.400 1.00 69.38 126 ASP A O 1
ATOM 952 N N . ARG A 1 127 ? 12.942 10.376 -11.689 1.00 64.31 127 ARG A N 1
ATOM 953 C CA . ARG A 1 127 ? 12.575 10.460 -10.272 1.00 64.31 127 ARG A CA 1
ATOM 954 C C . ARG A 1 127 ? 11.887 11.787 -9.939 1.00 64.31 127 ARG A C 1
ATOM 956 O O . ARG A 1 127 ? 11.799 12.108 -8.751 1.00 64.31 127 ARG A O 1
ATOM 963 N N . SER A 1 128 ? 11.471 12.573 -10.942 1.00 58.31 128 SER A N 1
ATOM 964 C CA . SER A 1 128 ? 11.010 13.950 -10.764 1.00 58.31 128 SER A CA 1
ATOM 965 C C . SER A 1 128 ? 10.012 14.092 -9.610 1.00 58.31 128 SER A C 1
ATOM 967 O O . SER A 1 128 ? 8.960 13.460 -9.535 1.00 58.31 128 SER A O 1
ATOM 969 N N . THR A 1 129 ? 10.487 14.896 -8.655 1.00 54.56 129 THR A N 1
ATOM 970 C CA . THR A 1 129 ? 9.871 15.459 -7.452 1.00 54.56 129 THR A CA 1
ATOM 971 C C . THR A 1 129 ? 8.672 14.711 -6.866 1.00 54.56 129 THR A C 1
ATOM 973 O O . THR A 1 129 ? 7.517 14.945 -7.211 1.00 54.56 129 THR A O 1
ATOM 976 N N . ARG A 1 130 ? 8.930 13.932 -5.807 1.00 63.09 130 ARG A N 1
ATOM 977 C CA . ARG A 1 130 ? 7.955 13.775 -4.717 1.00 63.09 130 ARG A CA 1
ATOM 978 C C . ARG A 1 130 ? 7.648 15.163 -4.154 1.00 63.09 130 ARG A C 1
ATOM 980 O O . ARG A 1 130 ? 8.538 15.807 -3.605 1.00 63.09 130 ARG A O 1
ATOM 987 N N . GLY A 1 131 ? 6.410 15.630 -4.275 1.00 66.94 131 GLY A N 1
ATOM 988 C CA . GLY A 1 131 ? 6.006 16.855 -3.596 1.00 66.94 131 GLY A CA 1
ATOM 989 C C . GLY A 1 131 ? 4.658 17.407 -4.025 1.00 66.94 131 GLY A C 1
ATOM 990 O O . GLY A 1 131 ? 4.112 17.090 -5.079 1.00 66.94 131 GLY A O 1
ATOM 991 N N . CYS A 1 132 ? 4.137 18.321 -3.210 1.00 72.75 132 CYS A N 1
ATOM 992 C CA . CYS A 1 132 ? 2.927 19.070 -3.539 1.00 72.75 132 CYS A CA 1
ATOM 993 C C . CYS A 1 132 ? 3.063 19.899 -4.831 1.00 72.75 132 CYS A C 1
ATOM 995 O O . CYS A 1 132 ? 2.054 20.340 -5.376 1.00 72.75 132 CYS A O 1
ATOM 997 N N . GLU A 1 133 ? 4.287 20.138 -5.312 1.00 70.81 133 GLU A N 1
ATOM 998 C CA . GLU A 1 133 ? 4.552 20.946 -6.501 1.00 70.81 133 GLU A CA 1
ATOM 999 C C . GLU A 1 133 ? 4.327 20.229 -7.831 1.00 70.81 133 GLU A C 1
ATOM 1001 O O . GLU A 1 133 ? 4.004 20.904 -8.808 1.00 70.81 133 GLU A O 1
ATOM 1006 N N . SER A 1 134 ? 4.472 18.905 -7.853 1.00 66.94 134 SER A N 1
ATOM 1007 C CA . SER A 1 134 ? 4.268 18.030 -9.016 1.00 66.94 134 SER A CA 1
ATOM 1008 C C . SER A 1 134 ? 2.909 17.315 -8.985 1.00 66.94 134 SER A C 1
ATOM 1010 O O . SER A 1 134 ? 2.522 16.648 -9.945 1.00 66.94 134 SER A O 1
ATOM 1012 N N . CYS A 1 135 ? 2.156 17.460 -7.889 1.00 70.00 135 CYS A N 1
ATOM 1013 C CA . CYS A 1 135 ? 0.833 16.870 -7.717 1.00 70.00 135 CYS A CA 1
ATOM 1014 C C . CYS A 1 135 ? -0.212 17.559 -8.611 1.00 70.00 135 CYS A C 1
ATOM 1016 O O . CYS A 1 135 ? -0.353 18.779 -8.592 1.00 70.00 135 CYS A O 1
ATOM 1018 N N . ASN A 1 136 ? -1.030 16.790 -9.333 1.00 69.69 136 ASN A N 1
ATOM 1019 C CA . ASN A 1 136 ? -2.108 17.349 -10.162 1.00 69.69 136 ASN A CA 1
ATOM 1020 C C . ASN A 1 136 ? -3.204 18.058 -9.341 1.00 69.69 136 ASN A C 1
ATOM 1022 O O . ASN A 1 136 ? -3.933 18.894 -9.867 1.00 69.69 136 ASN A O 1
ATOM 1026 N N . MET A 1 137 ? -3.314 17.752 -8.044 1.00 76.31 137 MET A N 1
ATOM 1027 C CA . MET A 1 137 ? -4.221 18.436 -7.128 1.00 76.31 137 MET A CA 1
ATOM 1028 C C . MET A 1 137 ? -3.630 19.729 -6.568 1.00 76.31 137 MET A C 1
ATOM 1030 O O . MET A 1 137 ? -4.335 20.401 -5.820 1.00 76.31 137 MET A O 1
ATOM 1034 N N . LYS A 1 138 ? -2.382 20.101 -6.899 1.00 79.69 138 LYS A N 1
ATOM 1035 C CA . LYS A 1 138 ? -1.664 21.271 -6.362 1.00 79.69 138 LYS A CA 1
ATOM 1036 C C . LYS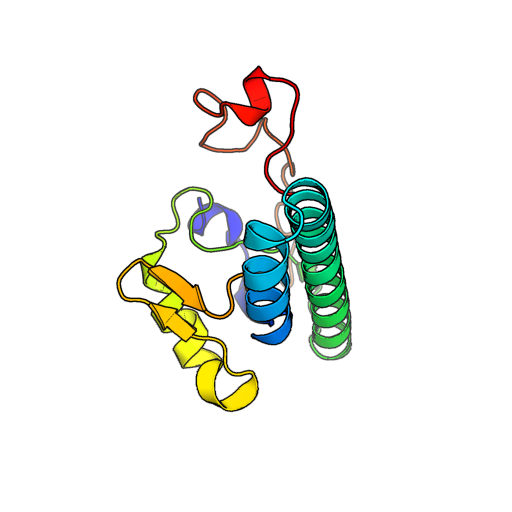 A 1 138 ? -2.593 22.469 -6.163 1.00 79.69 138 LYS A C 1
ATOM 1038 O O . LYS A 1 138 ? -2.777 22.927 -5.034 1.00 79.69 138 LYS A O 1
ATOM 1043 N N . ASP A 1 139 ? -3.279 22.919 -7.206 1.00 81.56 139 ASP A N 1
ATOM 1044 C CA . ASP A 1 139 ? -4.082 24.151 -7.169 1.00 81.56 139 ASP A CA 1
ATOM 1045 C C . ASP A 1 139 ? -5.341 24.073 -6.291 1.00 81.56 139 ASP A C 1
ATOM 1047 O O . ASP A 1 139 ? -5.814 25.092 -5.778 1.00 81.56 139 ASP A O 1
ATOM 1051 N N . ARG A 1 140 ? -5.861 22.864 -6.046 1.00 84.81 140 ARG A N 1
ATOM 1052 C CA . ARG A 1 140 ? -7.114 22.637 -5.302 1.00 84.81 140 ARG A CA 1
ATOM 1053 C C . ARG A 1 140 ? -6.938 21.842 -4.003 1.00 84.81 140 ARG A C 1
ATOM 1055 O O . ARG A 1 140 ? -7.904 21.673 -3.264 1.00 84.81 140 ARG A O 1
ATOM 1062 N N . CYS A 1 141 ? -5.727 21.388 -3.693 1.00 81.38 141 CYS A N 1
ATOM 1063 C CA . CYS A 1 141 ? -5.434 20.567 -2.524 1.00 81.38 141 CYS A CA 1
ATOM 1064 C C . CYS A 1 141 ? -5.567 21.391 -1.238 1.00 81.38 141 CYS A C 1
ATOM 1066 O O . CYS A 1 141 ? -4.808 22.337 -1.004 1.00 81.38 141 CYS A O 1
ATOM 1068 N N . LYS A 1 142 ? -6.529 21.015 -0.387 1.00 81.69 142 LYS A N 1
ATOM 1069 C CA . LYS A 1 142 ? -6.753 21.663 0.913 1.00 81.69 142 LYS A CA 1
ATOM 1070 C C . LYS A 1 142 ? -5.578 21.444 1.870 1.00 81.69 142 LYS A C 1
ATOM 1072 O O . LYS A 1 142 ? -5.202 22.392 2.546 1.00 81.69 142 LYS A O 1
ATOM 1077 N N . PHE A 1 143 ? -4.954 20.262 1.842 1.00 82.06 143 PHE A N 1
ATOM 1078 C CA . PHE A 1 143 ? -3.791 19.932 2.676 1.00 82.06 143 PHE A CA 1
ATOM 1079 C C . PHE A 1 143 ? -2.601 20.852 2.391 1.00 82.06 143 PHE A C 1
ATOM 1081 O O . PHE A 1 143 ? -2.047 21.433 3.317 1.00 82.06 143 PHE A O 1
ATOM 1088 N N . ARG A 1 144 ? -2.281 21.086 1.108 1.00 80.88 144 ARG A N 1
ATOM 1089 C CA . ARG A 1 144 ? -1.221 22.029 0.712 1.00 80.88 144 ARG A CA 1
ATOM 1090 C C . ARG A 1 144 ? -1.506 23.446 1.217 1.00 80.88 144 ARG A C 1
ATOM 1092 O O . ARG A 1 144 ? -0.609 24.113 1.718 1.00 80.88 144 ARG A O 1
ATOM 1099 N N . LYS A 1 145 ? -2.754 23.914 1.078 1.00 77.75 145 LYS A N 1
ATOM 1100 C CA . LYS A 1 145 ? -3.163 25.266 1.504 1.00 77.75 145 LYS A CA 1
ATOM 1101 C C . LYS A 1 145 ? -3.090 25.460 3.019 1.00 77.75 145 LYS A C 1
ATOM 1103 O O . LYS A 1 145 ? -2.803 26.565 3.458 1.00 77.75 145 LYS A O 1
ATOM 1108 N N . SER A 1 146 ? -3.329 24.411 3.801 1.00 80.06 146 SER A N 1
ATOM 1109 C CA . SER A 1 146 ? -3.221 24.443 5.262 1.00 80.06 146 SER A CA 1
ATOM 1110 C C . SER A 1 146 ? -1.799 24.190 5.781 1.00 80.06 146 SER A C 1
ATOM 1112 O O . SER A 1 146 ? -1.632 23.997 6.979 1.00 80.06 146 SER A O 1
ATOM 1114 N N . GLY A 1 147 ? -0.785 24.144 4.906 1.00 73.19 147 GLY A N 1
ATOM 1115 C CA . GLY A 1 147 ? 0.597 23.826 5.288 1.00 73.19 147 GLY A CA 1
ATOM 1116 C C . GLY A 1 147 ? 0.821 22.361 5.687 1.00 73.19 147 GLY A C 1
ATOM 1117 O O . GLY A 1 147 ? 1.857 22.037 6.256 1.00 73.19 147 GLY A O 1
ATOM 1118 N N . GLY A 1 148 ? -0.143 21.482 5.405 1.00 71.06 148 GLY A N 1
ATOM 1119 C CA . GLY A 1 148 ? -0.033 20.040 5.612 1.00 71.06 148 GLY A CA 1
ATOM 1120 C C . GLY A 1 148 ? 0.460 19.306 4.362 1.00 71.06 148 GLY A C 1
ATOM 1121 O O . GLY A 1 148 ? 0.613 19.880 3.283 1.00 71.06 148 GLY A O 1
ATOM 1122 N N . HIS A 1 149 ? 0.658 17.999 4.497 1.00 66.81 149 HIS A N 1
ATOM 1123 C CA . HIS A 1 149 ? 0.988 17.086 3.404 1.00 66.81 149 HIS A CA 1
ATOM 1124 C C . HIS A 1 149 ? -0.102 16.010 3.276 1.00 66.81 149 HIS A C 1
ATOM 1126 O O . HIS A 1 149 ? -0.812 15.708 4.234 1.00 66.81 149 HIS A O 1
ATOM 1132 N N . CYS A 1 150 ? -0.302 15.486 2.066 1.00 65.75 150 CYS A N 1
ATOM 1133 C CA . CYS A 1 150 ? -1.228 14.383 1.806 1.00 65.75 150 CYS A CA 1
ATOM 1134 C C . CYS A 1 150 ? -0.439 13.077 1.665 1.00 65.75 150 CYS A C 1
ATOM 1136 O O . CYS A 1 150 ? 0.481 13.013 0.850 1.00 65.75 150 CYS A O 1
ATOM 1138 N N . GLY A 1 151 ? -0.805 12.048 2.435 1.00 61.00 151 GLY A N 1
ATOM 1139 C CA . GLY A 1 151 ? 0.096 10.912 2.668 1.00 61.00 151 GLY A CA 1
ATOM 1140 C C . GLY A 1 151 ? 1.305 11.336 3.516 1.00 61.00 151 GLY A C 1
ATOM 1141 O O . GLY A 1 151 ? 1.654 12.519 3.557 1.00 61.00 151 GLY A O 1
ATOM 1142 N N . ASN A 1 152 ? 1.897 10.395 4.248 1.00 43.06 152 ASN A N 1
ATOM 1143 C CA . ASN A 1 152 ? 3.157 10.640 4.959 1.00 43.06 152 ASN A CA 1
ATOM 1144 C C . ASN A 1 152 ? 4.339 10.638 3.985 1.00 43.06 152 ASN A C 1
ATOM 1146 O O . ASN A 1 152 ? 4.408 9.719 3.137 1.00 43.06 152 ASN A O 1
#

Organism: NCBI:txid408170

Solvent-accessible surface area (backbone atoms only — not comparable to full-atom values): 8826 Å² total; per-residue (Å²): 86,63,69,65,66,39,46,74,38,83,46,72,47,80,49,72,51,64,69,44,57,66,54,55,55,52,38,58,50,25,57,73,76,36,54,67,58,22,53,52,51,54,51,50,48,57,57,49,44,51,52,52,49,54,50,52,50,52,62,48,54,76,76,48,90,62,76,26,66,50,71,80,46,36,64,64,46,79,73,35,60,45,69,57,50,52,56,53,35,56,77,66,40,25,48,82,76,71,57,37,48,61,46,100,84,56,45,53,39,38,73,60,52,50,57,34,34,27,31,25,18,84,52,83,52,82,75,79,59,90,48,70,86,70,39,82,51,46,94,74,37,63,42,60,76,72,76,47,72,83,75,134

Secondary structure (DSSP, 8-state):
-HHHHTTT-SEEEEEEEE--HHHHHHHHHHHHH-HHHHHHHHHHHHHHHHHHHHHHHHHHHTTS--SEE---B-TTSTT--TTHHHHHHHHTTHHHHH--EE-TTS-EESSSEEEEEEEEESS-------STTT-TTGGG-HHHHTT--S--